Protein AF-A0A3L7XES0-F1 (afdb_monomer_lite)

Sequence (88 aa):
MTPVEPRLGPSRIVWVFRLDSAIPMAIGKLYVVREAESPLHLLKLRRRLVPGRYELMFARYGHRWQVNLTTANDGHPDDMLVLGRVPL

Secondary structure (DSSP, 8-state):
---------SPPPEEEEE-SSSS-EEEEEEEE-S-TT-SEEEEEESS---SEEEEEEETTT--EEEEEEEE-SSS-TTEEEEES----

Radius of gyration: 12.68 Å; chains: 1; bounding box: 44×18×26 Å

Foldseek 3Di:
DDPPPQPQDPWDWWFKFFPPDPDTHGFFTWTDRPDQPDQWIKTQGPDADDFAWTWIDTPVPRDTDIWTWDDDPNPDRRIIITGDDDHD

Structure (mmCIF, N/CA/C/O backbone):
data_AF-A0A3L7XES0-F1
#
_entry.id   AF-A0A3L7XES0-F1
#
loop_
_atom_site.group_PDB
_atom_site.id
_atom_site.type_symbol
_atom_site.label_atom_id
_atom_site.label_alt_id
_atom_site.label_comp_id
_atom_site.label_asym_id
_atom_site.label_entity_id
_atom_site.label_seq_id
_atom_site.pdbx_PDB_ins_code
_atom_site.Cartn_x
_atom_site.Cartn_y
_atom_site.Cartn_z
_atom_site.occupancy
_atom_site.B_iso_or_equiv
_atom_site.auth_seq_id
_atom_site.auth_comp_id
_atom_site.auth_asym_id
_atom_site.auth_atom_id
_atom_site.pdbx_PDB_model_num
ATOM 1 N N . MET A 1 1 ? -27.388 -2.539 -15.209 1.00 40.59 1 MET A N 1
ATOM 2 C CA . MET A 1 1 ? -26.488 -2.597 -14.039 1.00 40.59 1 MET A CA 1
ATOM 3 C C . MET A 1 1 ? -25.819 -1.243 -13.919 1.00 40.59 1 MET A C 1
ATOM 5 O O . MET A 1 1 ? -25.039 -0.888 -14.788 1.00 40.59 1 MET A O 1
ATOM 9 N N . THR A 1 2 ? -26.211 -0.445 -12.933 1.00 36.34 2 THR A N 1
ATOM 10 C CA . THR A 1 2 ? -25.589 0.857 -12.654 1.00 36.34 2 THR A CA 1
ATOM 11 C C . THR A 1 2 ? -24.235 0.601 -11.985 1.00 36.34 2 THR A C 1
ATOM 13 O O . THR A 1 2 ? -24.187 -0.288 -11.130 1.00 36.34 2 THR A O 1
ATOM 16 N N . PRO A 1 3 ? -23.144 1.306 -12.337 1.00 40.84 3 PRO A N 1
ATOM 17 C CA . PRO A 1 3 ? -21.884 1.155 -11.623 1.00 40.84 3 PRO A CA 1
ATOM 18 C C . PRO A 1 3 ? -22.138 1.556 -10.173 1.00 40.84 3 PRO A C 1
ATOM 20 O O . PRO A 1 3 ? -22.578 2.674 -9.902 1.00 40.84 3 PRO A O 1
ATOM 23 N N . VAL A 1 4 ? -21.937 0.628 -9.240 1.00 45.22 4 VAL A N 1
ATOM 24 C CA . VAL A 1 4 ? -21.934 0.965 -7.820 1.00 45.22 4 VAL A CA 1
ATOM 25 C C . VAL A 1 4 ? -20.633 1.718 -7.596 1.00 45.22 4 VAL A C 1
ATOM 27 O O . VAL A 1 4 ? -19.589 1.105 -7.394 1.00 45.22 4 VAL A O 1
ATOM 30 N N . GLU A 1 5 ? -20.684 3.047 -7.700 1.00 41.88 5 GLU A N 1
ATOM 31 C CA . GLU A 1 5 ? -19.613 3.889 -7.181 1.00 41.88 5 GLU A CA 1
ATOM 32 C C . GLU A 1 5 ? -19.398 3.476 -5.722 1.00 41.88 5 GLU A C 1
ATOM 34 O O . GLU A 1 5 ? -20.355 3.516 -4.931 1.00 41.88 5 GLU A O 1
ATOM 39 N N . PRO A 1 6 ? -18.190 3.028 -5.344 1.00 45.09 6 PRO A N 1
ATOM 40 C CA . PRO A 1 6 ? -17.908 2.738 -3.955 1.00 45.09 6 PRO A CA 1
ATOM 41 C C . PRO A 1 6 ? -18.140 4.032 -3.177 1.00 45.09 6 PRO A C 1
ATOM 43 O O . PRO A 1 6 ? -17.397 5.002 -3.319 1.00 45.09 6 PRO A O 1
ATOM 46 N N . ARG A 1 7 ? -19.212 4.074 -2.375 1.00 44.91 7 ARG A N 1
ATOM 47 C CA . ARG A 1 7 ? -19.494 5.205 -1.488 1.00 44.91 7 ARG A CA 1
ATOM 48 C C . ARG A 1 7 ? -18.374 5.265 -0.459 1.00 44.91 7 ARG A C 1
ATOM 50 O O . ARG A 1 7 ? -18.402 4.560 0.550 1.00 44.91 7 ARG A O 1
ATOM 57 N N . LEU A 1 8 ? -17.367 6.084 -0.744 1.00 51.19 8 LEU A N 1
ATOM 58 C CA . LEU A 1 8 ? -16.250 6.334 0.150 1.00 51.19 8 LEU A CA 1
ATOM 59 C C . LEU A 1 8 ? -16.820 6.863 1.474 1.00 51.19 8 LEU A C 1
ATOM 61 O O . LEU A 1 8 ? -17.525 7.872 1.511 1.00 51.19 8 LEU A O 1
ATOM 65 N N . GLY A 1 9 ? -16.558 6.152 2.571 1.00 51.19 9 GLY A N 1
ATOM 66 C CA . GLY A 1 9 ? -16.839 6.649 3.917 1.00 51.19 9 GLY A CA 1
ATOM 67 C C . GLY A 1 9 ? -15.965 7.856 4.274 1.00 51.19 9 GLY A C 1
ATOM 68 O O . GLY A 1 9 ? -15.252 8.366 3.408 1.00 51.19 9 GLY A O 1
ATOM 69 N N . PRO A 1 10 ? -15.954 8.313 5.546 1.00 52.09 10 PRO A N 1
ATOM 70 C CA . PRO A 1 10 ? -14.992 9.297 6.021 1.00 52.09 10 PRO A CA 1
ATOM 71 C C . PRO A 1 10 ? -13.592 8.723 5.810 1.00 52.09 10 PRO A C 1
ATOM 73 O O . PRO A 1 10 ? -13.093 7.909 6.584 1.00 52.09 10 PRO A O 1
ATOM 76 N N . SER A 1 11 ? -12.996 9.104 4.689 1.00 53.88 11 SER A N 1
ATOM 77 C CA . SER A 1 11 ? -11.730 8.573 4.233 1.00 53.88 11 SER A CA 1
ATOM 78 C C . SER A 1 11 ? -10.641 9.267 5.033 1.00 53.88 11 SER A C 1
ATOM 80 O O . SER A 1 11 ? -10.478 10.484 4.938 1.00 53.88 11 SER A O 1
ATOM 82 N N . ARG A 1 12 ? -9.885 8.517 5.835 1.00 61.31 12 ARG A N 1
ATOM 83 C CA . ARG A 1 12 ? -8.630 9.029 6.392 1.00 61.31 12 ARG A CA 1
ATOM 84 C C . ARG A 1 12 ? -7.583 8.977 5.290 1.00 61.31 12 ARG A C 1
ATOM 86 O O . ARG A 1 12 ? -7.332 7.909 4.745 1.00 61.31 12 ARG A O 1
ATOM 93 N N . ILE A 1 13 ? -7.008 10.129 4.951 1.00 61.28 13 ILE A N 1
ATOM 94 C CA . ILE A 1 13 ? -5.926 10.221 3.969 1.00 61.28 13 ILE A CA 1
ATOM 95 C C . ILE A 1 13 ? -4.617 9.911 4.687 1.00 61.28 13 ILE A C 1
ATOM 97 O O . ILE A 1 13 ? -4.202 10.665 5.567 1.00 61.28 13 ILE A O 1
ATOM 101 N N . VAL A 1 14 ? -3.945 8.836 4.284 1.00 68.12 14 VAL A N 1
ATOM 102 C CA . VAL A 1 14 ? -2.622 8.487 4.814 1.00 68.12 14 VAL A CA 1
ATOM 103 C C . VAL A 1 14 ? -1.602 8.496 3.683 1.00 68.12 14 VAL A C 1
ATOM 105 O O . VAL A 1 14 ? -1.792 7.832 2.667 1.00 68.12 14 VAL A O 1
ATOM 108 N N . TRP A 1 15 ? -0.514 9.252 3.844 1.00 73.50 15 TRP A N 1
ATOM 109 C CA . TRP A 1 15 ? 0.603 9.218 2.900 1.00 73.50 15 TRP A CA 1
ATOM 110 C C . TRP A 1 15 ? 1.376 7.915 3.043 1.00 73.50 15 TRP A C 1
ATOM 112 O O . TRP A 1 15 ? 1.761 7.535 4.153 1.00 73.50 15 TRP A O 1
ATOM 122 N N . VAL A 1 16 ? 1.606 7.265 1.907 1.00 75.62 16 VAL A N 1
ATOM 123 C CA . VAL A 1 16 ? 2.233 5.949 1.829 1.00 75.62 16 VAL A CA 1
ATOM 124 C C . VAL A 1 16 ? 3.597 6.054 1.168 1.00 75.62 16 VAL A C 1
ATOM 126 O O . VAL A 1 16 ? 3.724 6.639 0.088 1.00 75.62 16 VAL A O 1
ATOM 129 N N . PHE A 1 17 ? 4.595 5.433 1.790 1.00 80.00 17 PHE A N 1
ATOM 130 C CA . PHE A 1 17 ? 5.938 5.291 1.248 1.00 80.00 17 PHE A CA 1
ATOM 131 C C . PHE A 1 17 ? 6.243 3.826 0.925 1.00 80.00 17 PHE A C 1
ATOM 133 O O . PHE A 1 17 ? 5.994 2.956 1.757 1.00 80.00 17 PHE A O 1
ATOM 140 N N . ARG A 1 18 ? 6.810 3.564 -0.258 1.00 78.94 18 ARG A N 1
ATOM 141 C CA . ARG A 1 18 ? 7.399 2.271 -0.642 1.00 78.94 18 ARG A CA 1
ATOM 142 C C . ARG A 1 18 ? 8.836 2.205 -0.140 1.00 78.94 18 ARG A C 1
ATOM 144 O O . ARG A 1 18 ? 9.586 3.168 -0.317 1.00 78.94 18 ARG A O 1
ATOM 151 N N . LEU A 1 19 ? 9.211 1.075 0.447 1.00 69.69 19 LEU A N 1
ATOM 152 C CA . LEU A 1 19 ? 10.531 0.838 1.030 1.00 69.69 19 LEU A CA 1
ATOM 153 C C . LEU A 1 19 ? 11.352 -0.151 0.191 1.00 69.69 19 LEU A C 1
ATOM 155 O O . LEU A 1 19 ? 11.750 -1.204 0.669 1.00 69.69 19 LEU A O 1
ATOM 159 N N . ASP A 1 20 ? 11.604 0.181 -1.073 1.00 65.12 20 ASP A N 1
ATOM 160 C CA . ASP A 1 20 ? 12.384 -0.680 -1.981 1.00 65.12 20 ASP A CA 1
ATOM 161 C C . ASP A 1 20 ? 13.895 -0.411 -1.951 1.00 65.12 20 ASP A C 1
ATOM 163 O O . ASP A 1 20 ? 14.676 -1.082 -2.619 1.00 65.12 20 ASP A O 1
ATOM 167 N N . SER A 1 21 ? 14.315 0.606 -1.201 1.00 57.22 21 SER A N 1
ATOM 168 C CA . SER A 1 21 ? 15.709 1.024 -1.069 1.00 57.22 21 SER A CA 1
ATOM 169 C C . SER A 1 21 ? 15.906 1.765 0.257 1.00 57.22 21 SER A C 1
ATOM 171 O O . SER A 1 21 ? 14.938 2.024 0.974 1.00 57.22 21 SER A O 1
ATOM 173 N N . ALA A 1 22 ? 17.149 2.138 0.581 1.00 62.72 22 ALA A N 1
ATOM 174 C CA . ALA A 1 22 ? 17.493 2.889 1.795 1.00 62.72 22 ALA A CA 1
ATOM 175 C C . ALA A 1 22 ? 16.694 4.200 1.978 1.00 62.72 22 ALA A C 1
ATOM 177 O O . ALA A 1 22 ? 16.652 4.738 3.082 1.00 62.72 22 ALA A O 1
ATOM 178 N N . ILE A 1 23 ? 16.046 4.701 0.918 1.00 71.81 23 ILE A N 1
ATOM 179 C CA . ILE A 1 23 ? 15.249 5.926 0.928 1.00 71.81 23 ILE A CA 1
ATOM 180 C C . ILE A 1 23 ? 13.764 5.585 0.700 1.00 71.81 23 ILE A C 1
ATOM 182 O O . ILE A 1 23 ? 13.408 5.081 -0.371 1.00 71.81 23 ILE A O 1
ATOM 186 N N . PRO A 1 24 ? 12.872 5.887 1.664 1.00 76.75 24 PRO A N 1
ATOM 187 C CA . PRO A 1 24 ? 11.429 5.771 1.474 1.00 76.75 24 PRO A CA 1
ATOM 188 C C . PRO A 1 24 ? 10.932 6.667 0.331 1.00 76.75 24 PRO A C 1
ATOM 190 O O . PRO A 1 24 ? 11.184 7.872 0.324 1.00 76.75 24 PRO A O 1
ATOM 193 N N . MET A 1 25 ? 10.169 6.111 -0.612 1.00 80.62 25 MET A N 1
ATOM 194 C CA . MET A 1 25 ? 9.589 6.872 -1.727 1.00 80.62 25 MET A CA 1
ATOM 195 C C . MET A 1 25 ? 8.088 7.061 -1.532 1.00 80.62 25 MET A C 1
ATOM 197 O O . MET A 1 25 ? 7.359 6.077 -1.457 1.00 80.62 25 MET A O 1
ATOM 201 N N . ALA A 1 26 ? 7.605 8.307 -1.517 1.00 83.38 26 ALA A N 1
ATOM 202 C CA . ALA A 1 26 ? 6.171 8.593 -1.457 1.00 83.38 26 ALA A CA 1
ATOM 203 C C . ALA A 1 26 ? 5.467 8.092 -2.729 1.00 83.38 26 ALA A C 1
ATOM 205 O O . ALA A 1 26 ? 5.693 8.621 -3.819 1.00 83.38 26 ALA A O 1
ATOM 206 N N . ILE A 1 27 ? 4.601 7.088 -2.589 1.00 82.88 27 ILE A N 1
ATOM 207 C CA . 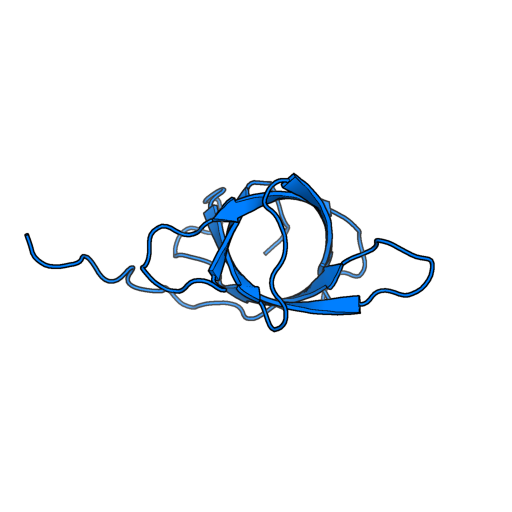ILE A 1 27 ? 3.923 6.436 -3.717 1.00 82.88 27 ILE A CA 1
ATOM 208 C C . ILE A 1 27 ? 2.470 6.856 -3.882 1.00 82.88 27 ILE A C 1
ATOM 210 O O . ILE A 1 27 ? 1.945 6.735 -4.984 1.00 82.88 27 ILE A O 1
ATOM 214 N N . GLY A 1 28 ? 1.811 7.367 -2.841 1.00 86.50 28 GLY A N 1
ATOM 215 C CA . GLY A 1 28 ? 0.387 7.654 -2.945 1.00 86.50 28 GLY A CA 1
ATOM 216 C C . GLY A 1 28 ? -0.307 7.998 -1.639 1.00 86.50 28 GLY A C 1
ATOM 217 O O . GLY A 1 28 ? 0.327 8.259 -0.612 1.00 86.50 28 GLY A O 1
ATOM 218 N N . LYS A 1 29 ? -1.636 8.002 -1.724 1.00 85.38 29 LYS A N 1
ATOM 219 C CA . LYS A 1 29 ? -2.561 8.227 -0.615 1.00 85.38 29 LYS A CA 1
ATOM 220 C C . LYS A 1 29 ? -3.430 6.991 -0.426 1.00 85.38 29 LYS A C 1
ATOM 222 O O . LYS A 1 29 ? -4.058 6.539 -1.380 1.00 85.38 29 LYS A O 1
ATOM 227 N N . LEU A 1 30 ? -3.485 6.482 0.797 1.00 82.06 30 LEU A N 1
ATOM 228 C CA . LEU A 1 30 ? -4.427 5.442 1.184 1.00 82.06 30 LEU A CA 1
ATOM 229 C C . LEU A 1 30 ? -5.756 6.079 1.596 1.00 82.06 30 LEU A C 1
ATOM 231 O O . LEU A 1 30 ? -5.760 7.047 2.359 1.00 82.06 30 LEU A O 1
ATOM 235 N N . TYR A 1 31 ? -6.852 5.518 1.097 1.00 78.38 31 TYR A N 1
ATOM 236 C CA . TYR A 1 31 ? -8.232 5.853 1.411 1.00 78.38 31 TYR A CA 1
ATOM 237 C C . TYR A 1 31 ? -8.890 4.639 2.062 1.00 78.38 31 TYR A C 1
ATOM 239 O O . TYR A 1 31 ? -8.879 3.527 1.530 1.00 78.38 31 TYR A O 1
ATOM 247 N N . VAL A 1 32 ? -9.477 4.870 3.229 1.00 71.75 32 VAL A N 1
ATOM 248 C CA . VAL A 1 32 ? -10.172 3.838 3.995 1.00 71.75 32 VAL A CA 1
ATOM 249 C C . VAL A 1 32 ? -11.615 3.753 3.509 1.00 71.75 32 VAL A C 1
ATOM 251 O O . VAL A 1 32 ? -12.394 4.691 3.696 1.00 71.75 32 VAL A O 1
ATOM 254 N N . VAL A 1 33 ? -11.968 2.633 2.877 1.00 65.25 33 VAL A N 1
ATOM 255 C CA . VAL A 1 33 ? -13.365 2.298 2.577 1.00 65.25 33 VAL A CA 1
ATOM 256 C C . VAL A 1 33 ? -14.053 1.950 3.899 1.00 65.25 33 VAL A C 1
ATOM 258 O O . VAL A 1 33 ? -13.420 1.448 4.823 1.00 65.25 33 VAL A O 1
ATOM 261 N N . ARG A 1 34 ? -15.322 2.328 4.044 1.00 52.75 34 ARG A N 1
ATOM 262 C CA . ARG A 1 34 ? -16.024 2.427 5.328 1.00 52.75 34 ARG A CA 1
ATOM 263 C C . ARG A 1 34 ? -16.220 1.059 5.997 1.00 52.75 34 ARG A C 1
ATOM 265 O O . ARG A 1 34 ? -17.251 0.446 5.802 1.00 52.75 34 ARG A O 1
ATOM 272 N N . GLU A 1 35 ? -15.239 0.639 6.786 1.00 54.12 35 GLU A N 1
ATOM 273 C CA . GLU A 1 35 ? -15.299 -0.306 7.907 1.00 54.12 35 GLU A CA 1
ATOM 274 C C . GLU A 1 35 ? -13.896 -0.303 8.531 1.00 54.12 35 GLU A C 1
ATOM 276 O O . GLU A 1 35 ? -12.917 -0.590 7.846 1.00 54.12 35 GLU A O 1
ATOM 281 N N . ALA A 1 36 ? -13.765 0.082 9.804 1.00 48.97 36 ALA A N 1
ATOM 282 C CA . ALA A 1 36 ? -12.463 0.220 10.476 1.00 48.97 36 ALA A CA 1
ATOM 283 C C . ALA A 1 36 ? -11.658 -1.098 10.542 1.00 48.97 36 ALA A C 1
ATOM 285 O O . ALA A 1 36 ? -10.471 -1.075 10.852 1.00 48.97 36 ALA A O 1
ATOM 286 N N . GLU A 1 37 ? -12.300 -2.221 10.212 1.00 51.88 37 GLU A N 1
ATOM 28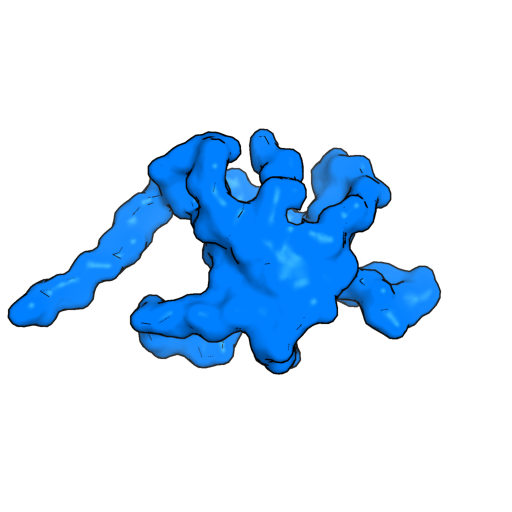7 C CA . GLU A 1 37 ? -11.718 -3.563 10.165 1.00 51.88 37 GLU A CA 1
ATOM 288 C C . GLU A 1 37 ? -11.715 -4.183 8.759 1.00 51.88 37 GLU A C 1
ATOM 290 O O . GLU A 1 37 ? -11.306 -5.334 8.597 1.00 51.88 37 GLU A O 1
ATOM 295 N N . SER A 1 38 ? -12.152 -3.450 7.727 1.00 56.19 38 SER A N 1
ATOM 296 C CA . SER A 1 38 ? -12.166 -3.993 6.371 1.00 56.19 38 SER A CA 1
ATOM 297 C C . SER A 1 38 ? -10.731 -4.211 5.887 1.00 56.19 38 SER A C 1
ATOM 299 O O . SER A 1 38 ? -9.944 -3.267 5.895 1.00 56.19 38 SER 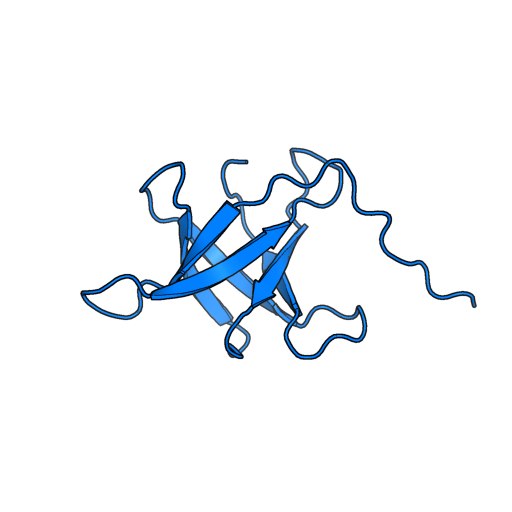A O 1
ATOM 301 N N . PRO A 1 39 ? -10.367 -5.415 5.411 1.00 59.09 39 PRO A N 1
ATOM 302 C CA . PRO A 1 39 ? -9.034 -5.699 4.881 1.00 59.09 39 PRO A CA 1
ATOM 303 C C . PRO A 1 39 ? -8.789 -5.061 3.502 1.00 59.09 39 PRO A C 1
ATOM 305 O O . PRO A 1 39 ? -7.775 -5.356 2.870 1.00 59.09 39 PRO A O 1
ATOM 308 N N . LEU A 1 40 ? -9.738 -4.254 3.011 1.00 69.94 40 LEU A N 1
ATOM 309 C CA . LEU A 1 40 ? -9.750 -3.643 1.690 1.00 69.94 40 LEU A CA 1
ATOM 310 C C . LEU A 1 40 ? -9.653 -2.123 1.819 1.00 69.94 40 LEU A C 1
ATOM 312 O O . LEU A 1 40 ? -10.610 -1.431 2.177 1.00 69.94 40 LEU A O 1
ATOM 316 N N . HIS A 1 41 ? -8.487 -1.592 1.473 1.00 78.19 41 HIS A N 1
ATOM 317 C CA . HIS A 1 41 ? -8.259 -0.153 1.381 1.00 78.19 41 HIS A CA 1
ATOM 318 C C . HIS A 1 41 ? -7.883 0.235 -0.042 1.00 78.19 41 HIS A C 1
ATOM 320 O O . HIS A 1 41 ? -7.249 -0.543 -0.751 1.00 78.19 41 HIS A O 1
ATOM 326 N N . LEU A 1 42 ? -8.242 1.450 -0.450 1.00 83.31 42 LEU A N 1
ATOM 327 C CA . LEU A 1 42 ? -7.929 1.964 -1.778 1.00 83.31 42 LEU A CA 1
ATOM 328 C C . LEU A 1 42 ? -6.675 2.834 -1.712 1.00 83.31 42 LEU A C 1
ATOM 330 O O . LEU A 1 42 ? -6.668 3.888 -1.081 1.00 83.31 42 LEU A O 1
ATOM 334 N N . LEU A 1 43 ? -5.601 2.412 -2.358 1.00 84.75 43 LEU A N 1
ATOM 335 C CA . LEU A 1 43 ? -4.378 3.179 -2.533 1.00 84.75 43 LEU A CA 1
ATOM 336 C C . LEU A 1 43 ? -4.401 3.865 -3.893 1.00 84.75 43 LEU A C 1
ATOM 338 O O . LEU A 1 43 ? -4.259 3.215 -4.924 1.00 84.75 43 LEU A O 1
ATOM 342 N N . LYS A 1 44 ? -4.509 5.194 -3.877 1.00 86.69 44 LYS A N 1
ATOM 343 C CA . LYS A 1 44 ? -4.354 6.013 -5.079 1.00 86.69 44 LYS A CA 1
ATOM 344 C C . LYS A 1 44 ? -2.892 6.344 -5.280 1.00 86.69 44 LYS A C 1
ATOM 346 O O . LYS A 1 44 ? -2.296 7.069 -4.467 1.00 86.69 44 LYS A O 1
ATOM 351 N N . LEU A 1 45 ? -2.308 5.799 -6.337 1.00 82.81 45 LEU A N 1
ATOM 352 C CA . LEU A 1 45 ? -0.895 5.967 -6.621 1.00 82.81 45 LEU A CA 1
ATOM 353 C C . LEU A 1 45 ? -0.614 7.254 -7.397 1.00 82.81 45 LEU A C 1
ATOM 355 O O . LEU A 1 45 ? -1.395 7.720 -8.214 1.00 82.81 45 LEU A O 1
ATOM 359 N N . ARG A 1 46 ? 0.566 7.823 -7.154 1.00 81.06 46 ARG A N 1
ATOM 360 C CA . ARG A 1 46 ? 1.178 8.860 -8.000 1.00 81.06 46 ARG A CA 1
ATOM 361 C C . ARG A 1 46 ? 2.017 8.264 -9.127 1.00 81.06 46 ARG A C 1
ATOM 363 O O . ARG A 1 46 ? 2.397 8.973 -10.052 1.00 81.06 46 ARG A O 1
ATOM 370 N N . ARG A 1 47 ? 2.399 6.994 -8.986 1.00 74.19 47 ARG A N 1
ATOM 371 C CA . ARG A 1 47 ? 3.214 6.235 -9.934 1.00 74.19 47 ARG A CA 1
ATOM 372 C C . ARG A 1 47 ? 2.731 4.799 -9.946 1.00 74.19 47 ARG A C 1
ATOM 374 O O . ARG A 1 47 ? 2.591 4.206 -8.879 1.00 74.19 47 ARG A O 1
ATOM 381 N N . ARG A 1 48 ? 2.550 4.243 -11.139 1.00 75.00 48 ARG A N 1
ATOM 382 C CA . ARG A 1 48 ? 2.096 2.868 -11.326 1.00 75.00 48 ARG A CA 1
ATOM 383 C C . ARG A 1 48 ? 3.019 1.875 -10.614 1.00 75.00 48 ARG A C 1
ATOM 385 O O . ARG A 1 48 ? 4.240 1.934 -10.767 1.00 75.00 48 ARG A O 1
ATOM 392 N N . LEU A 1 49 ? 2.419 0.966 -9.853 1.00 79.88 49 LEU A N 1
ATOM 393 C CA . LEU A 1 49 ? 3.086 -0.187 -9.255 1.00 79.88 49 LEU A CA 1
ATOM 394 C C . LEU A 1 49 ? 2.539 -1.469 -9.882 1.00 79.88 49 LEU A C 1
ATOM 396 O O . LEU A 1 49 ? 1.432 -1.498 -10.419 1.00 79.88 49 LEU A O 1
ATOM 400 N N . VAL A 1 50 ? 3.346 -2.524 -9.836 1.00 86.12 50 VAL A N 1
ATOM 401 C CA . VAL A 1 50 ? 2.927 -3.859 -10.267 1.00 86.12 50 VAL A CA 1
ATOM 402 C C . VAL A 1 50 ? 2.204 -4.522 -9.088 1.00 86.12 50 VAL A C 1
ATOM 404 O O . VAL A 1 50 ? 2.603 -4.307 -7.948 1.00 86.12 50 VAL A O 1
ATOM 407 N N . PRO A 1 51 ? 1.142 -5.312 -9.302 1.00 88.25 51 PRO A N 1
ATOM 408 C CA . PRO A 1 51 ? 0.576 -6.140 -8.241 1.00 88.25 51 PRO A CA 1
ATOM 409 C C . PRO A 1 51 ? 1.633 -7.035 -7.584 1.00 88.25 51 PRO A C 1
ATOM 411 O O . PRO A 1 51 ? 2.494 -7.590 -8.267 1.00 88.25 51 PRO A O 1
ATOM 414 N N . GLY A 1 52 ? 1.578 -7.186 -6.263 1.00 89.19 52 GLY A N 1
ATOM 415 C CA . GLY A 1 52 ? 2.565 -7.978 -5.532 1.00 89.19 52 GLY A CA 1
ATOM 416 C C . GLY A 1 52 ? 2.701 -7.606 -4.061 1.00 89.19 52 GLY A C 1
ATOM 417 O O . GLY A 1 52 ? 1.894 -6.858 -3.510 1.00 89.19 52 GLY A O 1
ATOM 418 N N . ARG A 1 53 ? 3.739 -8.151 -3.422 1.00 88.94 53 ARG A N 1
ATOM 419 C CA . ARG A 1 53 ? 4.047 -7.917 -2.008 1.00 88.94 53 ARG A CA 1
ATOM 420 C C . ARG A 1 53 ? 4.903 -6.666 -1.847 1.00 88.94 53 ARG A C 1
ATOM 422 O O . ARG A 1 53 ? 5.921 -6.532 -2.519 1.00 88.94 53 ARG A O 1
ATOM 429 N N . TYR A 1 54 ? 4.516 -5.799 -0.919 1.00 85.62 54 TYR A N 1
ATOM 430 C CA . TYR A 1 54 ? 5.214 -4.550 -0.626 1.00 85.62 54 TYR A CA 1
ATOM 431 C C . TYR A 1 54 ? 5.380 -4.337 0.875 1.00 85.62 54 TYR A C 1
ATOM 433 O O . TYR A 1 54 ? 4.535 -4.746 1.671 1.00 85.62 54 TYR A O 1
ATOM 441 N N . GLU A 1 55 ? 6.448 -3.633 1.245 1.00 86.69 55 GLU A N 1
ATOM 442 C CA . GLU A 1 55 ? 6.576 -3.002 2.556 1.00 86.69 55 GLU A CA 1
ATOM 443 C C . GLU A 1 55 ? 6.206 -1.527 2.436 1.00 86.69 55 GLU A C 1
ATOM 445 O O . GLU A 1 55 ? 6.865 -0.750 1.735 1.00 86.69 55 GLU A O 1
ATOM 450 N N . LEU A 1 56 ? 5.126 -1.150 3.115 1.00 84.81 56 LEU A N 1
ATOM 451 C CA . LEU A 1 56 ? 4.629 0.214 3.149 1.00 84.81 56 LEU A CA 1
ATOM 452 C C . LEU A 1 56 ? 4.886 0.844 4.509 1.00 84.81 56 LEU A C 1
ATOM 454 O O . LEU A 1 56 ? 4.680 0.219 5.547 1.00 84.81 56 LEU A O 1
ATOM 458 N N . MET A 1 57 ? 5.274 2.112 4.498 1.00 85.19 57 MET A N 1
ATOM 459 C CA . MET A 1 57 ? 5.294 2.958 5.685 1.00 85.19 57 MET A CA 1
ATOM 460 C C . MET A 1 57 ? 4.237 4.046 5.553 1.00 85.19 57 MET A C 1
ATOM 462 O O . MET A 1 57 ? 4.147 4.730 4.532 1.00 85.19 57 MET A O 1
ATOM 466 N N . PHE A 1 58 ? 3.465 4.234 6.615 1.00 80.69 58 PHE A N 1
ATOM 467 C CA . PHE A 1 58 ? 2.475 5.296 6.729 1.00 80.69 58 PHE A CA 1
ATOM 468 C C . PHE A 1 58 ? 3.063 6.473 7.501 1.00 80.69 58 PHE A C 1
ATOM 470 O O . PHE A 1 58 ? 3.562 6.290 8.614 1.00 80.69 58 PHE A O 1
ATOM 477 N N . ALA A 1 59 ? 2.958 7.685 6.945 1.00 76.19 59 ALA A N 1
ATOM 478 C CA . ALA A 1 59 ? 3.567 8.896 7.514 1.00 76.19 59 ALA A CA 1
ATOM 479 C C . ALA A 1 59 ? 3.246 9.121 9.000 1.00 76.19 59 ALA A C 1
ATOM 481 O O . ALA A 1 59 ? 4.094 9.579 9.756 1.00 76.19 59 ALA A O 1
ATOM 482 N N . ARG A 1 60 ? 2.015 8.794 9.411 1.00 74.94 60 ARG A N 1
ATOM 483 C CA . ARG A 1 60 ? 1.522 9.010 10.776 1.00 74.94 60 ARG A CA 1
ATOM 484 C C . ARG A 1 60 ? 2.222 8.137 11.816 1.00 74.94 60 ARG A C 1
ATOM 486 O O . ARG A 1 60 ? 2.331 8.545 12.965 1.00 74.94 60 ARG A O 1
ATOM 493 N N . TYR A 1 61 ? 2.622 6.933 11.426 1.00 78.25 61 TYR A N 1
ATOM 494 C CA . TYR A 1 61 ? 3.001 5.890 12.372 1.00 78.25 61 TYR A CA 1
ATOM 495 C C . TYR A 1 61 ? 4.484 5.521 12.289 1.00 78.25 61 TYR A C 1
ATOM 497 O O . TYR A 1 61 ? 5.026 5.020 13.262 1.00 78.25 61 TYR A O 1
ATOM 505 N N . GLY A 1 62 ? 5.146 5.721 11.145 1.00 76.25 62 GLY A N 1
ATOM 506 C CA . GLY A 1 62 ? 6.585 5.462 11.004 1.00 76.25 62 GLY A CA 1
ATOM 507 C C . GLY A 1 62 ? 7.017 3.989 11.090 1.00 76.25 62 GLY A C 1
ATOM 508 O O . GLY A 1 62 ? 8.207 3.710 10.969 1.00 76.25 62 GLY A O 1
ATOM 509 N N . HIS A 1 63 ? 6.092 3.036 11.262 1.00 81.94 63 HIS A N 1
ATOM 510 C CA . HIS A 1 63 ? 6.404 1.605 11.173 1.00 81.94 63 HIS A CA 1
ATOM 511 C C . HIS A 1 63 ? 6.232 1.073 9.744 1.00 81.94 63 HIS A C 1
ATOM 513 O O . HIS A 1 63 ? 5.796 1.782 8.835 1.00 81.94 63 HIS A O 1
ATOM 519 N N . ARG A 1 64 ? 6.625 -0.184 9.537 1.00 84.19 64 ARG A N 1
ATOM 520 C CA . ARG A 1 64 ? 6.547 -0.873 8.248 1.00 84.19 64 ARG A CA 1
ATOM 521 C C . ARG A 1 64 ? 5.465 -1.937 8.314 1.00 84.19 64 ARG A C 1
ATOM 523 O O . ARG A 1 64 ? 5.425 -2.706 9.272 1.00 84.19 64 ARG A O 1
ATOM 530 N N . TRP A 1 65 ? 4.630 -2.000 7.287 1.00 84.81 65 TRP A N 1
ATOM 531 C CA . TRP A 1 65 ? 3.602 -3.020 7.136 1.00 84.81 65 TRP A CA 1
ATOM 532 C C . TRP A 1 65 ? 3.788 -3.760 5.832 1.00 84.81 65 TRP A C 1
ATOM 534 O O . TRP A 1 65 ? 3.889 -3.154 4.765 1.00 84.81 65 TRP A O 1
ATOM 544 N N . GLN A 1 66 ? 3.795 -5.083 5.934 1.00 87.19 66 GLN A N 1
ATOM 545 C CA . GLN A 1 66 ? 3.726 -5.943 4.769 1.00 87.19 66 GLN A CA 1
ATOM 546 C C . GLN A 1 66 ? 2.287 -6.000 4.277 1.00 87.19 66 GLN A C 1
ATOM 548 O O . GLN A 1 66 ? 1.374 -6.342 5.030 1.00 87.19 66 GLN A O 1
ATOM 553 N N . VAL A 1 67 ? 2.101 -5.675 3.006 1.00 85.50 67 VAL A N 1
ATOM 554 C CA . VAL A 1 67 ? 0.802 -5.706 2.338 1.00 85.50 67 VAL A CA 1
ATOM 555 C C . VAL A 1 67 ? 0.931 -6.387 0.987 1.00 85.50 67 VAL A C 1
ATOM 557 O O . VAL A 1 67 ? 2.017 -6.442 0.404 1.00 85.50 67 VAL A O 1
ATOM 560 N N . ASN A 1 68 ? -0.194 -6.848 0.459 1.00 87.69 68 ASN A N 1
ATOM 561 C CA . ASN A 1 68 ? -0.305 -7.223 -0.940 1.00 87.69 68 ASN A CA 1
ATOM 562 C C . ASN A 1 68 ? -1.094 -6.146 -1.682 1.00 87.69 68 ASN A C 1
ATOM 564 O O . ASN A 1 68 ? -2.182 -5.767 -1.256 1.00 87.69 68 ASN A O 1
ATOM 568 N N . LEU A 1 69 ? -0.538 -5.648 -2.782 1.00 87.19 69 LEU A N 1
ATOM 569 C CA . LEU A 1 69 ? -1.219 -4.731 -3.683 1.00 87.19 69 LEU A CA 1
ATOM 570 C C . LEU A 1 69 ? -1.813 -5.511 -4.855 1.00 87.19 69 LEU A C 1
ATOM 572 O O . LEU A 1 69 ? -1.117 -6.308 -5.485 1.00 87.19 69 LEU A O 1
ATOM 576 N N . THR A 1 70 ? -3.078 -5.253 -5.172 1.00 87.94 70 THR A N 1
ATOM 577 C CA . THR A 1 70 ? -3.749 -5.762 -6.378 1.00 87.94 70 THR A CA 1
ATOM 578 C C . THR A 1 70 ? -4.429 -4.621 -7.128 1.00 87.94 70 THR A C 1
ATOM 580 O O . THR A 1 70 ? -4.629 -3.545 -6.572 1.00 87.94 70 THR A O 1
ATOM 583 N N . THR A 1 71 ? -4.763 -4.820 -8.399 1.00 84.12 7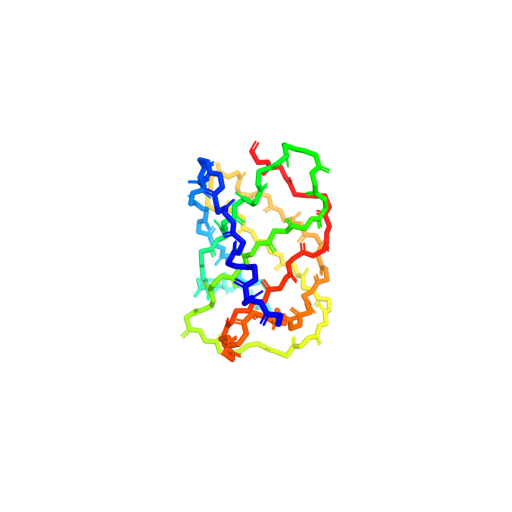1 THR A N 1
ATOM 584 C CA . THR A 1 71 ? -5.504 -3.830 -9.192 1.00 84.12 71 THR A CA 1
ATOM 585 C C . THR A 1 71 ? -6.881 -3.571 -8.585 1.00 84.12 71 THR A C 1
ATOM 587 O O . THR A 1 71 ? -7.574 -4.522 -8.208 1.00 84.12 71 THR A O 1
ATOM 590 N N . ALA A 1 72 ? -7.289 -2.305 -8.495 1.00 79.31 72 ALA A N 1
ATOM 591 C CA . ALA A 1 72 ? -8.679 -1.969 -8.219 1.00 79.31 72 ALA A CA 1
ATOM 592 C C . ALA A 1 72 ? -9.521 -2.192 -9.489 1.00 79.31 72 ALA A C 1
ATOM 594 O O . ALA A 1 72 ? -9.109 -1.847 -10.594 1.00 79.31 72 ALA A O 1
ATOM 595 N N . ASN A 1 73 ? -10.697 -2.809 -9.347 1.00 68.25 73 ASN A N 1
ATOM 596 C CA . ASN A 1 73 ? -11.624 -3.057 -10.462 1.00 68.25 73 ASN A CA 1
ATOM 597 C C . ASN A 1 73 ? -12.554 -1.854 -10.734 1.00 68.25 73 ASN A C 1
ATOM 599 O O . ASN A 1 73 ? -13.594 -2.007 -11.368 1.00 68.25 73 ASN A O 1
ATOM 603 N N . ASP A 1 74 ? -12.214 -0.667 -10.230 1.00 64.38 74 ASP A N 1
ATOM 604 C CA . ASP A 1 74 ? -13.052 0.539 -10.245 1.00 64.38 74 ASP A CA 1
ATOM 605 C C . ASP A 1 74 ? -12.846 1.428 -11.486 1.00 64.38 74 ASP A C 1
ATOM 607 O O . ASP A 1 74 ? -13.423 2.509 -11.583 1.00 64.38 74 ASP A O 1
ATOM 611 N N . GLY A 1 75 ? -12.076 0.956 -12.471 1.00 57.97 75 GLY A N 1
ATOM 612 C CA . GLY A 1 75 ? -11.904 1.623 -13.764 1.00 57.97 75 GLY A CA 1
ATOM 613 C C . GLY A 1 75 ? -10.795 2.677 -13.800 1.00 57.97 75 GLY A C 1
ATOM 614 O O . GLY A 1 75 ? -10.534 3.223 -14.873 1.00 57.97 75 GLY A O 1
ATOM 615 N N . HIS A 1 76 ? -10.096 2.927 -12.686 1.00 68.31 76 HIS A N 1
ATOM 616 C CA . HIS A 1 76 ? -8.921 3.796 -12.658 1.00 68.31 76 HIS A CA 1
ATOM 617 C C . HIS A 1 76 ? -7.623 2.968 -12.711 1.00 68.31 76 HIS A C 1
ATOM 619 O O . HIS A 1 76 ? -7.347 2.193 -11.800 1.00 68.31 76 HIS A O 1
ATOM 625 N N . PRO A 1 77 ? -6.779 3.125 -13.751 1.00 66.31 77 PRO A N 1
ATOM 626 C CA . PRO A 1 77 ? -5.608 2.264 -13.966 1.00 66.31 77 PRO A CA 1
ATOM 627 C C . PRO A 1 77 ? -4.497 2.423 -12.913 1.00 66.31 77 PRO A C 1
ATOM 629 O O . PRO A 1 77 ? -3.598 1.581 -12.849 1.00 66.31 77 PRO A O 1
ATOM 632 N N . ASP A 1 78 ? -4.554 3.490 -12.113 1.00 74.00 78 ASP A N 1
ATOM 633 C CA . ASP A 1 78 ? -3.567 3.831 -11.084 1.00 74.00 78 ASP A CA 1
ATOM 634 C C . ASP A 1 78 ? -4.054 3.544 -9.653 1.00 74.00 78 ASP A C 1
ATOM 636 O O . ASP A 1 78 ? -3.299 3.726 -8.691 1.00 74.00 78 ASP A O 1
ATOM 640 N N . ASP A 1 79 ? -5.295 3.079 -9.504 1.00 82.62 79 ASP A N 1
ATOM 641 C CA . ASP A 1 79 ? -5.870 2.737 -8.211 1.00 82.62 79 ASP A CA 1
ATOM 642 C C . ASP A 1 79 ? -5.564 1.262 -7.887 1.00 82.62 79 ASP A C 1
ATOM 644 O O . ASP A 1 79 ? -5.728 0.343 -8.697 1.00 82.62 79 ASP A O 1
ATOM 648 N N . MET A 1 80 ? -5.053 1.026 -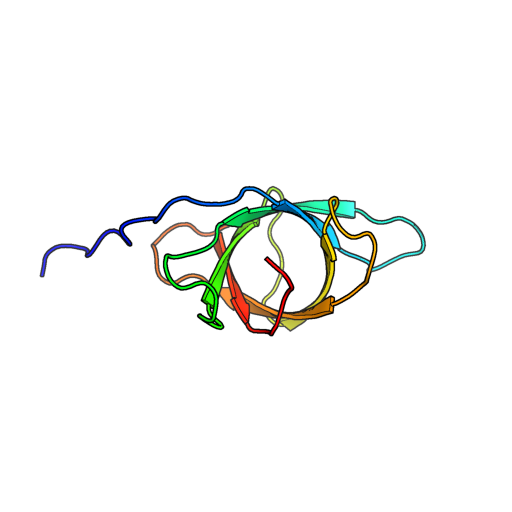6.679 1.00 85.56 80 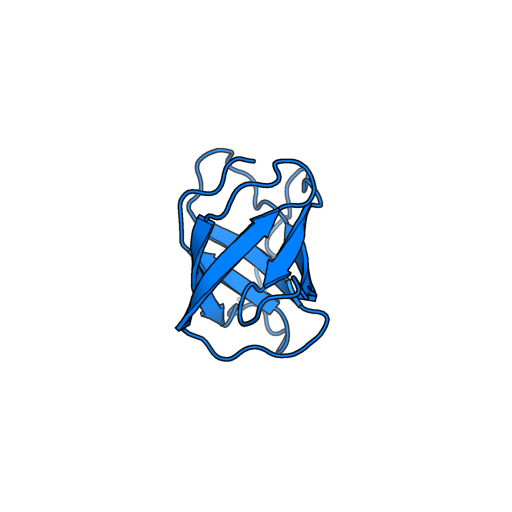MET A N 1
ATOM 649 C CA . MET A 1 80 ? -4.720 -0.310 -6.187 1.00 85.56 80 MET A CA 1
ATOM 650 C C . MET A 1 80 ? -5.456 -0.608 -4.892 1.00 85.56 80 MET A C 1
ATOM 652 O O . MET A 1 80 ? -5.635 0.262 -4.046 1.00 85.56 80 MET A O 1
ATOM 656 N N . LEU A 1 81 ? -5.833 -1.864 -4.697 1.00 85.38 81 LEU A N 1
ATOM 657 C CA . LEU A 1 81 ? -6.321 -2.350 -3.417 1.00 85.38 81 LEU A CA 1
ATOM 658 C C . LEU A 1 81 ? -5.139 -2.787 -2.559 1.00 85.38 81 LEU A C 1
ATOM 660 O O . LEU A 1 81 ? -4.283 -3.554 -3.004 1.00 85.38 81 LEU A O 1
ATOM 664 N N . VAL A 1 82 ? -5.117 -2.313 -1.319 1.00 84.38 82 VAL A N 1
ATOM 665 C CA . VAL A 1 82 ? -4.200 -2.777 -0.281 1.00 84.38 82 VAL A CA 1
ATOM 666 C C . VAL A 1 82 ? -4.891 -3.878 0.497 1.00 84.38 82 VAL A C 1
ATOM 668 O O . VAL A 1 82 ? -5.905 -3.631 1.146 1.00 84.38 82 VAL A O 1
ATOM 671 N N . LEU A 1 83 ? -4.319 -5.075 0.430 1.00 80.69 83 LEU A N 1
ATOM 672 C CA . LEU A 1 83 ? -4.733 -6.249 1.181 1.00 80.69 83 LEU A CA 1
ATOM 673 C C . LEU A 1 83 ? -3.755 -6.464 2.336 1.00 80.69 83 LEU A C 1
ATOM 675 O O . LEU A 1 83 ? -2.583 -6.791 2.126 1.00 80.69 83 LEU A O 1
ATOM 679 N N . GLY A 1 84 ? -4.232 -6.281 3.563 1.00 72.44 84 GLY A N 1
ATOM 680 C CA . GLY A 1 84 ? -3.438 -6.495 4.770 1.00 72.44 84 GLY A CA 1
ATOM 681 C C . GLY A 1 84 ? -3.980 -5.729 5.970 1.00 72.44 84 GLY A C 1
ATOM 682 O O . GLY A 1 84 ? -4.746 -4.781 5.822 1.00 72.44 84 GLY A O 1
ATOM 683 N N . ARG A 1 85 ? -3.565 -6.133 7.175 1.00 72.31 85 ARG A N 1
ATOM 684 C CA . ARG A 1 85 ? -3.874 -5.387 8.401 1.00 72.31 85 ARG A CA 1
ATOM 685 C C . ARG A 1 85 ? -2.915 -4.211 8.520 1.00 72.31 85 ARG A C 1
ATOM 687 O O . ARG A 1 85 ? -1.754 -4.387 8.885 1.00 72.31 85 ARG A O 1
ATOM 694 N N . VAL A 1 86 ? -3.411 -3.023 8.215 1.00 71.19 86 VAL A N 1
ATOM 695 C CA . VAL A 1 86 ? -2.695 -1.764 8.419 1.00 71.19 86 VAL A CA 1
ATOM 696 C C . VAL A 1 86 ? -3.416 -0.963 9.506 1.00 71.19 86 VAL A C 1
ATOM 698 O O . VAL A 1 86 ? -4.644 -0.978 9.543 1.00 71.19 86 VAL A O 1
ATOM 701 N N . PRO A 1 87 ? -2.703 -0.314 10.442 1.00 64.19 87 PRO A N 1
ATOM 702 C CA . PRO A 1 87 ? -3.338 0.486 11.479 1.00 64.19 87 PRO A CA 1
ATOM 703 C C . PRO A 1 87 ? -3.899 1.756 10.842 1.00 64.19 87 PRO A C 1
ATOM 705 O O . PRO A 1 87 ? -3.176 2.464 10.136 1.00 64.19 87 PRO A O 1
ATOM 708 N N . LEU A 1 88 ? -5.182 2.030 11.078 1.00 64.44 88 LEU A N 1
ATOM 709 C CA . LEU A 1 88 ? -5.913 3.164 10.504 1.00 64.44 88 LEU A CA 1
ATOM 710 C C . LEU A 1 88 ? -6.490 4.109 11.556 1.00 64.44 88 LEU A C 1
ATOM 712 O O . LEU A 1 88 ? -6.941 3.656 12.628 1.00 64.44 88 LEU A O 1
#

pLDDT: mean 71.97, std 14.01, range [36.34, 89.19]